Protein AF-A0A939QR97-F1 (afdb_monomer_lite)

Foldseek 3Di:
DDPVLVVVVVVVVVCVVVVCVVDDPPDKDKDWDDDPPCRVSTDIDTPDDVVVVVVVVVVVVVVPPD

Structure (mmCIF, N/CA/C/O backbone):
data_AF-A0A939QR97-F1
#
_entry.id   AF-A0A939QR97-F1
#
loop_
_atom_site.group_PDB
_atom_site.id
_atom_site.type_symbol
_atom_site.label_atom_id
_atom_site.label_alt_id
_atom_site.label_comp_id
_atom_site.label_asym_id
_atom_site.label_entity_id
_atom_site.label_seq_id
_atom_site.pdbx_PDB_ins_code
_atom_site.Cartn_x
_atom_site.Cartn_y
_atom_site.Cartn_z
_atom_site.occupancy
_atom_site.B_iso_or_equiv
_atom_site.auth_seq_id
_atom_site.auth_comp_id
_atom_site.auth_asym_id
_atom_site.auth_atom_id
_atom_site.pdbx_PDB_model_num
ATOM 1 N N . MET A 1 1 ? 4.574 5.754 -16.046 1.00 65.06 1 MET A N 1
ATOM 2 C CA . MET A 1 1 ? 4.166 4.387 -15.658 1.00 65.06 1 MET A CA 1
ATOM 3 C C . MET A 1 1 ? 4.021 3.539 -16.908 1.00 65.06 1 MET A C 1
ATOM 5 O O . MET A 1 1 ? 3.239 3.905 -17.781 1.00 65.06 1 MET A O 1
ATOM 9 N N . THR A 1 2 ? 4.808 2.470 -17.018 1.00 81.56 2 THR A N 1
ATOM 10 C CA . THR A 1 2 ? 4.761 1.549 -18.163 1.00 81.56 2 THR A CA 1
ATOM 11 C C . THR A 1 2 ? 3.458 0.743 -18.166 1.00 81.56 2 THR A C 1
ATOM 13 O O . THR A 1 2 ? 2.771 0.636 -17.146 1.00 81.56 2 THR A O 1
ATOM 16 N N . GLU A 1 3 ? 3.096 0.173 -19.314 1.00 84.56 3 GLU A N 1
ATOM 17 C CA . GLU A 1 3 ? 1.922 -0.704 -19.442 1.00 84.56 3 GLU A CA 1
ATOM 18 C C . GLU A 1 3 ? 2.038 -1.952 -18.554 1.00 84.56 3 GLU A C 1
ATOM 20 O O . GLU A 1 3 ? 1.077 -2.356 -17.900 1.00 84.56 3 GLU A O 1
ATOM 25 N N . GLN A 1 4 ? 3.250 -2.495 -18.432 1.00 84.44 4 GLN A N 1
ATOM 26 C CA . GLN A 1 4 ? 3.540 -3.616 -17.546 1.00 84.44 4 GLN A CA 1
ATOM 27 C C . GLN A 1 4 ? 3.277 -3.275 -16.072 1.00 84.44 4 GLN A C 1
ATOM 29 O O . GLN A 1 4 ? 2.644 -4.065 -15.376 1.00 84.44 4 GLN A O 1
ATOM 34 N N . LEU A 1 5 ? 3.693 -2.094 -15.599 1.00 82.25 5 LEU A N 1
ATOM 35 C CA . LEU A 1 5 ? 3.431 -1.663 -14.219 1.00 82.25 5 LEU A CA 1
ATOM 36 C C . LEU A 1 5 ? 1.934 -1.481 -13.947 1.00 82.25 5 LEU A C 1
ATOM 38 O O . LEU A 1 5 ? 1.456 -1.889 -12.893 1.00 82.25 5 LEU A O 1
ATOM 42 N N . ARG A 1 6 ? 1.173 -0.945 -14.910 1.00 84.25 6 ARG A N 1
ATOM 43 C CA . ARG A 1 6 ? -0.296 -0.866 -14.807 1.00 84.25 6 ARG A CA 1
ATOM 44 C C . ARG A 1 6 ? -0.935 -2.244 -14.671 1.00 84.25 6 ARG A C 1
ATOM 46 O O . ARG A 1 6 ? -1.813 -2.429 -13.834 1.00 84.25 6 ARG A O 1
ATOM 53 N N . ARG A 1 7 ? -0.480 -3.214 -15.469 1.00 88.56 7 ARG A N 1
ATOM 54 C CA . ARG A 1 7 ? -0.981 -4.590 -15.402 1.00 88.56 7 ARG A CA 1
ATOM 55 C C . ARG A 1 7 ? -0.685 -5.231 -14.048 1.00 88.56 7 ARG A C 1
ATOM 57 O O . ARG A 1 7 ? -1.571 -5.852 -13.476 1.00 88.56 7 ARG A O 1
ATOM 64 N N . VAL A 1 8 ? 0.529 -5.050 -13.526 1.00 86.94 8 VAL A N 1
ATOM 65 C CA . VAL A 1 8 ? 0.906 -5.544 -12.193 1.00 86.94 8 VAL A CA 1
ATOM 66 C C . VAL A 1 8 ? 0.024 -4.924 -11.113 1.00 86.94 8 VAL A C 1
ATOM 68 O O . VAL A 1 8 ? -0.498 -5.656 -10.282 1.00 86.94 8 VAL A O 1
ATOM 71 N N . GLN A 1 9 ? -0.211 -3.610 -11.151 1.00 86.00 9 GLN A N 1
ATOM 72 C CA . GLN A 1 9 ? -1.095 -2.950 -10.185 1.00 86.00 9 GLN A CA 1
ATOM 73 C C . GLN A 1 9 ? -2.525 -3.493 -10.229 1.00 86.00 9 GLN A C 1
ATOM 75 O O . GLN A 1 9 ? -3.115 -3.701 -9.176 1.00 86.00 9 GLN A O 1
ATOM 80 N N . SER A 1 10 ? -3.068 -3.764 -11.420 1.00 88.06 10 SER A N 1
ATOM 81 C CA . SER A 1 10 ? -4.402 -4.365 -11.550 1.00 88.06 10 SER A CA 1
ATOM 82 C C . SER A 1 10 ? -4.463 -5.745 -10.897 1.00 88.06 10 SER A C 1
ATOM 84 O O . SER A 1 10 ? -5.365 -6.005 -10.116 1.00 88.06 10 SER A O 1
ATOM 86 N N . VAL A 1 11 ? -3.472 -6.602 -11.157 1.00 90.62 11 VAL A N 1
ATOM 87 C CA . VAL A 1 11 ? -3.416 -7.946 -10.556 1.00 90.62 11 VAL A CA 1
ATOM 88 C C . VAL A 1 11 ? -3.266 -7.865 -9.037 1.00 90.62 11 VAL A C 1
ATOM 90 O O . VAL A 1 11 ? -3.891 -8.625 -8.306 1.00 90.62 11 VAL A O 1
ATOM 93 N N . VAL A 1 12 ? -2.453 -6.930 -8.540 1.00 89.44 12 VAL A N 1
ATOM 94 C CA . VAL A 1 12 ? -2.328 -6.696 -7.097 1.00 89.44 12 VAL A CA 1
ATOM 95 C C . VAL A 1 12 ? -3.659 -6.230 -6.511 1.00 89.44 12 VAL A C 1
ATOM 97 O O . VAL A 1 12 ? -4.037 -6.735 -5.460 1.00 89.44 12 VAL A O 1
ATOM 100 N N . ALA A 1 13 ? -4.381 -5.327 -7.185 1.00 87.25 13 ALA A N 1
ATOM 101 C CA . ALA A 1 13 ? -5.703 -4.871 -6.759 1.00 87.25 13 ALA A CA 1
ATOM 102 C C . ALA A 1 13 ? -6.701 -6.030 -6.638 1.00 87.25 13 ALA A C 1
ATOM 104 O O . ALA A 1 13 ? -7.395 -6.104 -5.630 1.00 87.25 13 ALA A O 1
ATOM 105 N N . ASP A 1 14 ? -6.715 -6.961 -7.596 1.00 90.25 14 ASP A N 1
ATOM 106 C CA . ASP A 1 14 ? -7.605 -8.131 -7.557 1.00 90.25 14 ASP A CA 1
ATOM 107 C C . ASP A 1 14 ? -7.348 -9.006 -6.317 1.00 90.25 14 ASP A C 1
ATOM 109 O O . ASP A 1 14 ? -8.272 -9.556 -5.726 1.00 90.25 14 ASP A O 1
ATOM 113 N N . HIS A 1 15 ? -6.093 -9.094 -5.868 1.00 91.62 15 HIS A N 1
ATOM 114 C CA . HIS A 1 15 ? -5.730 -9.801 -4.637 1.00 91.62 15 HIS A CA 1
ATOM 115 C C . HIS A 1 15 ? -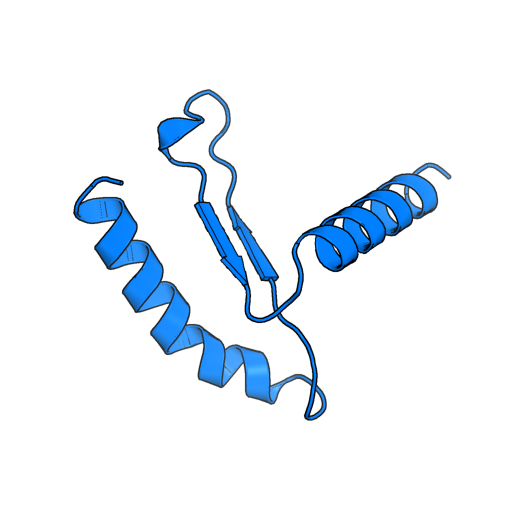5.938 -8.977 -3.359 1.00 91.62 15 HIS A C 1
ATOM 117 O O . HIS A 1 15 ? -5.887 -9.534 -2.259 1.00 91.62 15 HIS A O 1
ATOM 123 N N . MET A 1 16 ? -6.158 -7.662 -3.460 1.00 89.12 16 MET A N 1
ATOM 124 C CA . MET A 1 16 ? -6.333 -6.8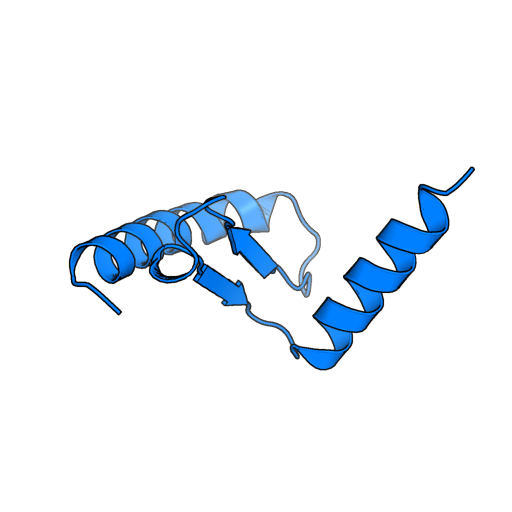18 -2.278 1.00 89.12 16 MET A CA 1
ATOM 125 C C . MET A 1 16 ? -7.614 -7.140 -1.517 1.00 89.12 16 MET A C 1
ATOM 127 O O . MET A 1 16 ? -7.604 -7.019 -0.294 1.00 89.12 16 MET A O 1
ATOM 131 N N . ASP A 1 17 ? -8.673 -7.577 -2.197 1.00 84.44 17 ASP A N 1
ATOM 132 C CA . ASP A 1 17 ? -9.931 -7.963 -1.551 1.00 84.44 17 ASP A CA 1
ATOM 133 C C . ASP A 1 17 ? -9.737 -9.189 -0.644 1.00 84.44 17 ASP A C 1
ATOM 135 O O . ASP A 1 17 ? -10.146 -9.182 0.522 1.00 84.44 17 ASP A O 1
ATOM 139 N N . ASP A 1 18 ? -9.012 -10.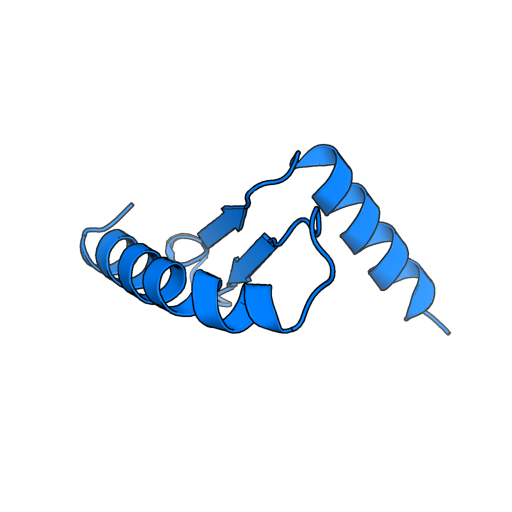198 -1.133 1.00 91.31 18 ASP A N 1
ATOM 140 C CA . ASP A 1 18 ? -8.655 -11.386 -0.354 1.00 91.31 18 ASP A CA 1
ATOM 141 C C . ASP A 1 18 ? -7.757 -11.028 0.839 1.00 91.31 18 ASP A C 1
ATOM 143 O O . ASP A 1 18 ? -7.930 -11.545 1.943 1.00 91.31 18 ASP A O 1
ATOM 147 N N . ILE A 1 19 ? -6.800 -10.114 0.641 1.00 89.69 19 ILE A N 1
ATOM 148 C CA . ILE A 1 19 ? -5.916 -9.632 1.711 1.00 89.69 19 ILE A CA 1
ATOM 149 C C . ILE A 1 19 ? -6.720 -8.853 2.759 1.00 89.69 19 ILE A C 1
ATOM 151 O O . ILE A 1 19 ? -6.513 -9.046 3.959 1.00 89.69 19 ILE A O 1
ATOM 155 N N . ALA A 1 20 ? -7.646 -7.994 2.331 1.00 88.62 20 ALA A N 1
ATOM 156 C CA . ALA A 1 20 ? -8.460 -7.170 3.216 1.00 88.62 20 ALA A CA 1
ATOM 157 C C . ALA A 1 20 ? -9.331 -8.013 4.159 1.00 88.62 20 ALA A C 1
ATOM 159 O O . ALA A 1 20 ? -9.546 -7.607 5.302 1.00 88.62 20 ALA A O 1
ATOM 160 N N . ALA A 1 21 ? -9.751 -9.210 3.734 1.00 91.56 21 ALA A N 1
ATOM 161 C CA . ALA A 1 21 ? -10.538 -10.138 4.549 1.00 91.56 21 ALA A CA 1
ATOM 162 C C . ALA A 1 21 ? -9.834 -10.595 5.844 1.00 91.56 21 ALA A C 1
ATOM 164 O O . ALA A 1 21 ? -10.500 -10.994 6.800 1.00 91.56 21 ALA A O 1
ATOM 165 N N . TYR A 1 22 ? -8.501 -10.508 5.916 1.00 94.94 22 TYR A N 1
ATOM 166 C CA . TYR A 1 22 ? -7.736 -10.834 7.126 1.00 94.94 22 TYR A CA 1
ATOM 167 C C . TYR A 1 22 ? -7.693 -9.701 8.158 1.00 94.94 22 TYR A C 1
ATOM 169 O O . TYR A 1 22 ? -7.229 -9.905 9.284 1.00 94.94 22 TYR A O 1
ATOM 177 N N . PHE A 1 23 ? -8.165 -8.506 7.805 1.00 93.38 23 PHE A N 1
ATOM 178 C CA . PHE A 1 23 ? -8.106 -7.329 8.660 1.00 93.38 23 PHE A CA 1
ATOM 179 C C . PHE A 1 23 ? -9.498 -6.892 9.119 1.00 93.38 23 PHE A C 1
ATOM 181 O O . PHE A 1 23 ? -10.530 -7.227 8.541 1.00 93.38 23 PHE A O 1
ATOM 188 N N . LYS A 1 24 ? -9.536 -6.119 10.207 1.00 92.44 24 LYS A N 1
ATOM 189 C CA . LYS A 1 24 ? -10.785 -5.509 10.674 1.00 92.44 24 LYS A CA 1
ATOM 190 C C . LYS A 1 24 ? -11.271 -4.472 9.662 1.00 92.44 24 LYS A C 1
ATOM 192 O O . LYS A 1 24 ? -10.464 -3.781 9.041 1.00 92.44 24 LYS A O 1
ATOM 197 N N . SER A 1 25 ? -12.591 -4.314 9.573 1.00 90.88 25 SER A N 1
ATOM 198 C CA . SER A 1 25 ? -13.205 -3.247 8.779 1.00 90.88 25 SER A CA 1
ATOM 199 C C . SER A 1 25 ? -12.603 -1.880 9.127 1.00 90.88 25 SER A C 1
ATOM 201 O O . SER A 1 25 ? -12.354 -1.582 10.297 1.00 90.88 25 SER A O 1
ATOM 203 N N . GLY A 1 26 ? -12.346 -1.071 8.098 1.00 88.75 26 GLY A N 1
ATOM 204 C CA . GLY A 1 26 ? -11.684 0.228 8.219 1.00 88.75 26 GLY A CA 1
ATOM 205 C C . GLY A 1 26 ? -10.154 0.172 8.231 1.00 88.75 26 GLY A C 1
ATOM 206 O O . GLY A 1 26 ? -9.527 1.231 8.273 1.00 88.75 26 GLY A O 1
ATOM 207 N N . ALA A 1 27 ? -9.541 -1.016 8.164 1.00 92.25 27 ALA A N 1
ATOM 208 C CA . ALA A 1 27 ? -8.102 -1.132 7.971 1.00 92.25 27 ALA A CA 1
ATOM 209 C C . ALA A 1 27 ? -7.666 -0.417 6.686 1.00 92.25 27 ALA A C 1
ATOM 211 O O . ALA A 1 27 ? -8.273 -0.562 5.624 1.00 92.25 27 ALA A O 1
ATOM 212 N N . LYS A 1 28 ? -6.593 0.361 6.802 1.00 92.75 28 LYS A N 1
ATOM 213 C CA . LYS A 1 28 ? -5.951 1.039 5.685 1.00 92.75 28 LYS A CA 1
ATOM 214 C C . LYS A 1 28 ? -4.765 0.212 5.231 1.00 92.75 28 LYS A C 1
ATOM 216 O O . LYS A 1 28 ? -3.898 -0.115 6.041 1.00 92.75 28 LYS A O 1
ATOM 221 N N . ILE A 1 29 ? -4.749 -0.153 3.952 1.00 91.31 29 ILE A N 1
ATOM 222 C CA . ILE A 1 29 ? -3.700 -1.005 3.400 1.00 91.31 29 ILE A CA 1
ATOM 223 C C . ILE A 1 29 ? -2.890 -0.200 2.395 1.00 91.31 29 ILE A C 1
ATOM 225 O O . ILE A 1 29 ? -3.435 0.460 1.510 1.00 91.31 29 ILE A O 1
ATOM 229 N N . THR A 1 30 ? -1.574 -0.264 2.562 1.00 93.25 30 THR A N 1
ATOM 230 C CA . THR A 1 30 ? -0.606 0.305 1.632 1.00 93.25 30 THR A CA 1
ATOM 231 C C . THR A 1 30 ? 0.342 -0.790 1.179 1.00 93.25 30 THR A C 1
ATOM 233 O O . THR A 1 30 ? 0.979 -1.444 2.003 1.00 93.25 30 THR A O 1
ATOM 236 N N . VAL A 1 31 ? 0.445 -0.970 -0.133 1.00 91.94 31 VAL A N 1
ATOM 237 C CA . VAL A 1 31 ? 1.417 -1.850 -0.777 1.00 91.94 31 VAL A CA 1
ATOM 238 C C . VAL A 1 31 ? 2.547 -0.981 -1.302 1.00 91.94 31 VAL A C 1
ATOM 240 O O . VAL A 1 31 ? 2.332 -0.147 -2.180 1.00 91.94 31 VAL A O 1
ATOM 243 N N . LEU A 1 32 ? 3.747 -1.181 -0.761 1.00 91.94 32 LEU A N 1
ATOM 244 C CA . LEU A 1 32 ? 4.967 -0.519 -1.206 1.00 91.94 32 LEU A CA 1
ATOM 245 C C . LEU A 1 32 ? 5.905 -1.565 -1.803 1.00 91.94 32 LEU A C 1
ATOM 247 O O . LEU A 1 32 ? 6.401 -2.434 -1.087 1.00 91.94 32 LEU A O 1
ATOM 251 N N . VAL A 1 33 ? 6.163 -1.464 -3.104 1.00 90.81 33 VAL A N 1
ATOM 252 C CA . VAL A 1 33 ? 7.110 -2.329 -3.811 1.00 90.81 33 VAL A CA 1
ATOM 253 C C . VAL A 1 33 ? 8.318 -1.502 -4.212 1.00 90.81 33 VAL A C 1
ATOM 255 O O . VAL A 1 33 ? 8.182 -0.431 -4.804 1.00 90.81 33 VAL A O 1
ATOM 258 N N . ARG A 1 34 ? 9.503 -2.010 -3.867 1.00 92.44 34 ARG A N 1
ATOM 259 C CA . ARG A 1 34 ? 10.789 -1.412 -4.214 1.00 92.44 34 ARG A CA 1
ATOM 260 C C . ARG A 1 34 ? 11.578 -2.382 -5.080 1.00 92.44 34 ARG A C 1
ATOM 262 O O . ARG A 1 34 ? 11.719 -3.546 -4.709 1.00 92.44 34 ARG A O 1
ATOM 269 N N . THR A 1 35 ? 12.125 -1.886 -6.181 1.00 90.56 35 THR A N 1
ATOM 270 C CA . THR A 1 35 ? 13.092 -2.599 -7.012 1.00 90.56 35 THR A CA 1
ATOM 271 C C . THR A 1 35 ? 14.442 -1.905 -6.848 1.00 90.56 35 THR A C 1
ATOM 273 O O . THR A 1 35 ? 14.661 -0.843 -7.437 1.00 90.56 35 THR A O 1
ATOM 276 N N . PRO A 1 36 ? 15.354 -2.453 -6.022 1.00 91.50 36 PRO A N 1
ATOM 277 C CA . PRO A 1 36 ? 16.709 -1.926 -5.916 1.00 91.50 36 PRO A CA 1
ATOM 278 C C . PRO A 1 36 ? 17.339 -1.780 -7.304 1.00 91.50 36 PRO A C 1
ATOM 280 O O . PRO A 1 36 ? 17.085 -2.593 -8.190 1.00 91.50 36 PRO A O 1
ATOM 283 N N . ASP A 1 37 ? 18.101 -0.708 -7.500 1.00 93.19 37 ASP A N 1
ATOM 284 C CA . ASP A 1 37 ? 18.767 -0.362 -8.764 1.00 93.19 37 ASP A C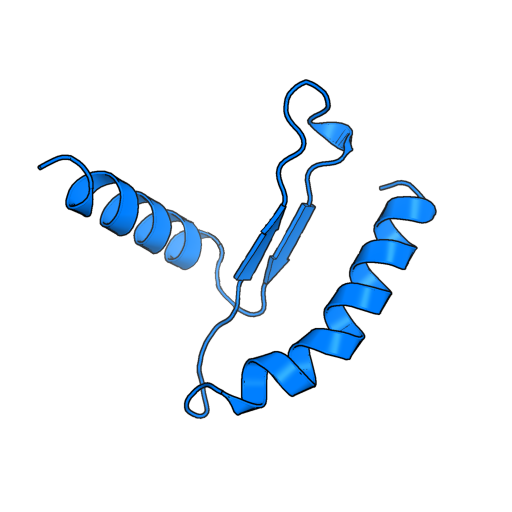A 1
ATOM 285 C C . ASP A 1 37 ? 17.838 -0.006 -9.943 1.00 93.19 37 ASP A C 1
ATOM 287 O O . ASP A 1 37 ? 18.321 0.390 -11.003 1.00 93.19 37 ASP A O 1
ATOM 291 N N . ASN A 1 38 ? 16.511 -0.050 -9.760 1.00 87.31 38 ASN A N 1
ATOM 292 C CA . ASN A 1 38 ? 15.542 0.425 -10.747 1.00 87.31 38 ASN A CA 1
ATOM 293 C C . ASN A 1 38 ? 14.354 1.167 -10.096 1.00 87.31 38 ASN A C 1
ATOM 295 O O . ASN A 1 38 ? 13.253 0.617 -10.004 1.00 87.31 38 ASN A O 1
ATOM 299 N N . PRO A 1 39 ? 14.541 2.441 -9.697 1.00 85.69 39 PRO A N 1
ATOM 300 C CA . PRO A 1 39 ? 13.487 3.240 -9.067 1.00 85.69 39 PRO A CA 1
ATOM 301 C C . PRO A 1 39 ? 12.253 3.461 -9.951 1.00 85.69 39 PRO A C 1
ATOM 303 O O . PRO A 1 39 ? 11.171 3.730 -9.439 1.00 85.69 39 PRO A O 1
ATOM 306 N N . GLU A 1 40 ? 12.378 3.344 -11.277 1.00 85.31 40 GLU A N 1
ATOM 307 C CA . GLU A 1 40 ? 11.235 3.480 -12.190 1.00 85.31 40 GLU A CA 1
ATOM 308 C C . GLU A 1 40 ? 10.263 2.292 -12.111 1.00 85.31 40 GLU A C 1
ATOM 310 O O . GLU A 1 40 ? 9.124 2.397 -12.571 1.00 85.31 40 GLU A O 1
ATOM 315 N N . ALA A 1 41 ? 10.703 1.175 -11.523 1.00 83.31 41 ALA A N 1
ATOM 316 C CA . ALA A 1 41 ? 9.885 0.005 -11.228 1.00 83.31 41 ALA A CA 1
ATOM 317 C C . ALA A 1 41 ? 9.315 0.009 -9.797 1.00 83.31 41 ALA A C 1
ATOM 319 O O . ALA A 1 41 ? 8.624 -0.940 -9.416 1.00 83.31 41 ALA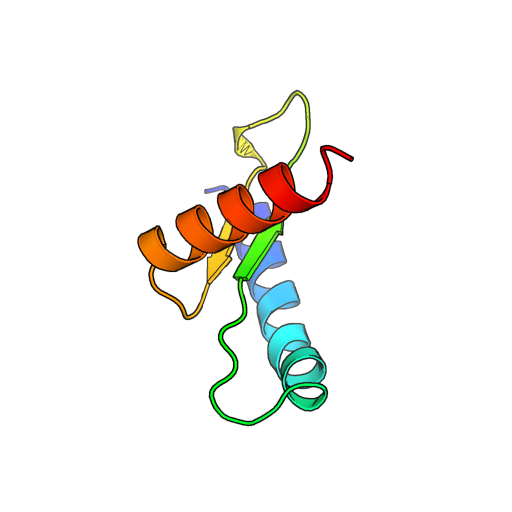 A O 1
ATOM 320 N N . ASP A 1 42 ? 9.572 1.056 -9.008 1.00 89.44 42 ASP A N 1
ATOM 321 C CA . ASP A 1 42 ? 8.920 1.239 -7.716 1.00 89.44 42 ASP A CA 1
ATOM 322 C C . ASP A 1 42 ? 7.446 1.600 -7.930 1.00 89.44 42 ASP A C 1
ATOM 324 O O . ASP A 1 42 ? 7.090 2.388 -8.812 1.00 89.44 42 ASP A O 1
ATOM 328 N N . PHE A 1 43 ? 6.566 1.059 -7.090 1.00 89.50 43 PHE A N 1
ATOM 329 C CA . PHE A 1 43 ? 5.190 1.535 -7.045 1.00 89.50 43 PHE A CA 1
ATOM 330 C C . PHE A 1 43 ? 4.600 1.461 -5.642 1.00 89.50 43 PHE A C 1
ATOM 332 O O . PHE A 1 43 ? 4.989 0.645 -4.803 1.00 89.50 43 PHE A O 1
ATOM 339 N N . CYS A 1 44 ? 3.637 2.347 -5.410 1.00 91.19 44 CYS A N 1
ATOM 340 C CA . CYS A 1 44 ? 2.867 2.433 -4.184 1.00 91.19 44 CYS A CA 1
ATOM 341 C C . CYS A 1 44 ? 1.379 2.404 -4.540 1.00 91.19 44 CYS A C 1
ATOM 343 O O . CYS A 1 44 ? 0.934 3.181 -5.386 1.00 91.19 44 CYS A O 1
ATOM 345 N N . MET A 1 45 ? 0.621 1.512 -3.906 1.00 90.31 45 MET A N 1
ATOM 346 C CA . MET A 1 45 ? -0.841 1.482 -3.963 1.00 90.31 45 MET A CA 1
ATOM 347 C C . MET A 1 45 ? -1.373 1.659 -2.552 1.00 90.31 45 MET A C 1
ATOM 349 O O . MET A 1 45 ? -0.976 0.924 -1.651 1.00 90.31 45 MET A O 1
ATOM 353 N N . THR A 1 46 ? -2.259 2.628 -2.346 1.00 91.75 46 THR A N 1
ATOM 354 C CA . THR A 1 46 ? -2.774 2.927 -1.011 1.00 91.75 46 THR A CA 1
ATOM 355 C C . THR A 1 46 ? -4.216 3.415 -1.050 1.00 91.75 46 THR A C 1
ATOM 357 O O . THR A 1 46 ? -4.615 4.131 -1.967 1.00 91.75 46 THR A O 1
ATOM 360 N N . SER A 1 47 ? -4.989 3.020 -0.036 1.00 88.31 47 SER A N 1
ATOM 361 C CA . SER A 1 47 ? -6.313 3.573 0.285 1.00 88.31 47 SER A CA 1
ATOM 362 C C . SER A 1 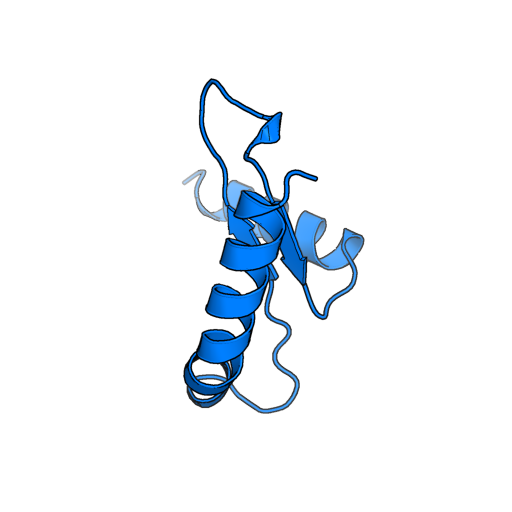47 ? -6.262 4.607 1.427 1.00 88.31 47 SER A C 1
ATOM 364 O O . SER A 1 47 ? -7.293 4.907 2.047 1.00 88.31 47 SER A O 1
ATOM 366 N N . ASP A 1 48 ? -5.055 5.037 1.796 1.00 93.06 48 ASP A N 1
ATOM 367 C CA . ASP A 1 48 ? -4.740 5.858 2.964 1.00 93.06 48 ASP A CA 1
ATOM 368 C C . ASP A 1 48 ? -4.142 7.217 2.574 1.00 93.06 48 ASP A C 1
ATOM 370 O O . ASP A 1 48 ? -3.833 7.467 1.407 1.00 93.06 48 ASP A O 1
ATOM 374 N N . ASP A 1 49 ? -3.958 8.087 3.564 1.00 94.50 49 ASP A N 1
ATOM 375 C CA . ASP A 1 49 ? -3.172 9.308 3.412 1.00 94.50 49 ASP A CA 1
ATOM 376 C C . ASP A 1 49 ? -1.667 8.995 3.455 1.00 94.50 49 ASP A C 1
ATOM 378 O O . ASP A 1 49 ? -1.171 8.328 4.367 1.00 94.50 49 ASP A O 1
ATOM 382 N N . LEU A 1 50 ? -0.906 9.493 2.475 1.00 94.62 50 LEU A N 1
ATOM 383 C CA . LEU A 1 50 ? 0.532 9.218 2.388 1.00 94.62 50 LEU A CA 1
ATOM 384 C C . LEU A 1 50 ? 1.324 9.776 3.581 1.00 94.62 50 LEU A C 1
ATOM 386 O O . LEU A 1 50 ? 2.356 9.205 3.932 1.00 94.62 50 LEU A O 1
ATOM 390 N N . THR A 1 51 ? 0.859 10.846 4.229 1.00 96.25 51 THR A N 1
ATOM 391 C CA . THR A 1 51 ? 1.494 11.403 5.434 1.00 96.25 51 THR A CA 1
ATOM 392 C C . THR A 1 51 ? 1.398 10.416 6.593 1.00 96.25 51 THR A C 1
ATOM 394 O O . THR A 1 51 ? 2.387 10.170 7.287 1.00 96.25 51 THR A O 1
ATOM 397 N N . GLU A 1 52 ? 0.234 9.786 6.762 1.00 96.31 52 GLU A N 1
ATOM 398 C CA . GLU A 1 52 ? 0.004 8.764 7.788 1.00 96.31 52 GLU A CA 1
ATOM 399 C C . GLU A 1 52 ? 0.811 7.487 7.514 1.00 96.31 52 GLU A C 1
ATOM 401 O O . GLU A 1 52 ? 1.398 6.901 8.433 1.00 96.31 52 GLU A O 1
ATOM 406 N N . VAL A 1 53 ? 0.933 7.098 6.240 1.00 95.94 53 VAL A N 1
ATOM 407 C CA . VAL A 1 53 ? 1.806 5.993 5.812 1.00 95.94 53 VAL A CA 1
ATOM 408 C C . VAL A 1 53 ? 3.265 6.282 6.167 1.00 95.94 53 VAL A C 1
ATOM 410 O O . VAL A 1 53 ? 3.928 5.436 6.772 1.00 95.94 53 VAL A O 1
ATOM 413 N N . VAL A 1 54 ? 3.774 7.473 5.835 1.00 96.00 54 VAL A N 1
ATOM 414 C CA . VAL A 1 54 ? 5.149 7.882 6.171 1.00 96.00 54 VAL A CA 1
ATOM 415 C C . VAL A 1 54 ? 5.367 7.842 7.684 1.00 96.00 54 VAL A C 1
ATOM 417 O O . VAL A 1 54 ? 6.349 7.259 8.149 1.00 96.00 54 VAL A O 1
ATOM 420 N N . ALA A 1 55 ? 4.425 8.373 8.468 1.00 96.25 55 ALA A N 1
ATOM 421 C CA . ALA A 1 55 ? 4.497 8.330 9.924 1.00 96.25 55 ALA A CA 1
ATOM 422 C C . ALA A 1 55 ? 4.539 6.887 10.464 1.00 96.25 55 ALA A C 1
ATOM 424 O O . ALA A 1 55 ? 5.272 6.600 11.413 1.00 96.25 55 ALA A O 1
ATOM 425 N N . MET A 1 56 ? 3.789 5.957 9.864 1.00 95.19 56 MET A N 1
ATOM 426 C CA . MET A 1 56 ? 3.829 4.535 10.223 1.00 95.19 56 MET A CA 1
ATOM 427 C C . MET A 1 56 ? 5.201 3.909 9.943 1.00 95.19 56 MET A C 1
ATOM 429 O O . MET A 1 56 ? 5.749 3.236 10.822 1.00 95.19 56 MET A O 1
ATOM 433 N N . VAL A 1 57 ? 5.778 4.163 8.764 1.00 94.12 57 VAL A N 1
ATOM 434 C CA . VAL A 1 57 ? 7.104 3.650 8.383 1.00 94.12 57 VAL A CA 1
ATOM 435 C C . VAL A 1 57 ? 8.184 4.155 9.340 1.00 94.12 57 VAL A C 1
ATOM 437 O O . VAL A 1 57 ? 8.999 3.358 9.807 1.00 94.12 57 VAL A O 1
ATOM 440 N N . GLU A 1 58 ? 8.159 5.437 9.710 1.00 95.75 58 GLU A N 1
ATOM 441 C CA . GLU A 1 58 ? 9.116 5.997 10.675 1.00 95.75 58 GLU A CA 1
ATOM 442 C C . GLU A 1 58 ? 8.953 5.391 12.078 1.00 95.75 58 GLU A C 1
ATOM 444 O O . GLU A 1 58 ? 9.948 5.039 12.723 1.00 95.75 58 GLU A O 1
ATOM 449 N N . ARG A 1 59 ? 7.712 5.159 12.541 1.00 94.75 59 ARG A N 1
ATOM 450 C CA . ARG A 1 59 ? 7.466 4.409 13.788 1.00 94.75 59 ARG A CA 1
ATOM 451 C C . ARG A 1 59 ? 8.064 3.003 13.716 1.00 94.75 59 ARG A C 1
ATOM 453 O O . ARG A 1 59 ? 8.711 2.564 14.666 1.00 94.75 59 ARG A O 1
ATOM 460 N N . ARG A 1 60 ? 7.881 2.297 12.594 1.00 92.31 60 ARG A N 1
ATOM 461 C CA . ARG A 1 60 ? 8.413 0.940 12.395 1.00 92.31 60 ARG A CA 1
ATOM 462 C C . ARG A 1 60 ? 9.940 0.921 12.370 1.00 92.31 60 ARG A C 1
ATOM 464 O O . ARG A 1 60 ? 10.530 0.055 13.012 1.00 92.31 60 ARG A O 1
ATOM 471 N N . ARG A 1 61 ? 10.563 1.874 11.674 1.00 92.56 61 ARG A N 1
ATOM 472 C CA . ARG A 1 61 ? 12.020 2.062 11.639 1.00 92.56 61 ARG A CA 1
ATOM 473 C C . ARG A 1 61 ? 12.578 2.292 13.041 1.00 92.56 61 ARG A C 1
ATOM 475 O O . ARG A 1 61 ? 13.551 1.651 13.420 1.00 92.56 61 ARG A O 1
ATOM 482 N N . SER A 1 62 ? 11.928 3.157 13.814 1.00 92.44 62 SER A N 1
ATOM 483 C CA . SER A 1 62 ? 12.338 3.489 15.183 1.00 92.44 62 SER A CA 1
ATOM 484 C C . SER A 1 62 ? 12.180 2.301 16.139 1.00 92.44 62 SER A C 1
ATOM 486 O O . SER A 1 62 ? 13.014 2.095 17.012 1.00 92.44 62 SER A O 1
ATOM 488 N N . ALA A 1 63 ? 11.143 1.478 15.952 1.00 89.12 63 ALA A N 1
ATOM 489 C CA . ALA A 1 63 ? 10.896 0.289 16.770 1.00 89.12 63 ALA A CA 1
ATOM 490 C C . ALA A 1 63 ? 11.879 -0.869 16.508 1.00 89.12 63 ALA A C 1
ATOM 492 O O . ALA A 1 63 ? 12.056 -1.715 17.379 1.00 89.12 63 ALA A O 1
ATOM 493 N N . GLY A 1 64 ? 12.483 -0.933 15.317 1.00 69.88 64 GLY A N 1
ATOM 494 C CA . GLY A 1 64 ? 13.476 -1.950 14.946 1.00 69.88 64 GLY A CA 1
ATOM 495 C C . GLY A 1 64 ? 14.927 -1.577 15.268 1.00 69.88 64 GLY A C 1
ATOM 496 O O . GLY A 1 64 ? 15.819 -2.354 14.958 1.00 69.88 64 GLY A O 1
ATOM 497 N N . ALA A 1 65 ? 15.172 -0.401 15.852 1.00 58.31 65 ALA A N 1
ATOM 498 C CA . ALA A 1 65 ? 16.507 0.081 16.213 1.00 58.31 65 ALA A CA 1
ATOM 499 C C . ALA A 1 65 ? 16.975 -0.371 17.618 1.00 58.31 65 ALA A C 1
ATOM 501 O O . ALA A 1 65 ? 17.862 0.263 18.186 1.00 58.31 65 ALA A O 1
ATOM 502 N N . ASN A 1 66 ? 16.390 -1.448 18.161 1.00 43.16 66 ASN A N 1
ATOM 503 C CA . ASN A 1 66 ? 16.790 -2.100 19.415 1.00 43.16 66 ASN A CA 1
ATOM 504 C C . ASN A 1 66 ? 17.240 -3.537 19.153 1.00 43.16 66 ASN A C 1
ATOM 506 O O . ASN A 1 66 ? 16.467 -4.262 18.484 1.00 43.16 66 ASN A O 1
#

Sequence (66 aa):
MTEQLRRVQSVVADHMDDIAAYFKSGAKITVLVRTPDNPEADFCMTSDDLTEVVAMVERRRSAGAN

Secondary structure (DSSP, 8-state):
--HHHHHHHHHHHHHHHHHHTTS-TT---EEEE--TT-GGG-EEEESS-HHHHHHHHHHHHHHT--

pLDDT: mean 88.65, std 8.67, range [43.16, 96.31]

Radius of gyration: 13.84 Å; chains: 1; bounding box: 32×23×39 Å